Protein AF-A0A397LB46-F1 (afdb_monomer)

Structure (mmCIF, N/CA/C/O backbone):
data_AF-A0A397LB46-F1
#
_entry.id   AF-A0A397LB46-F1
#
loop_
_atom_site.group_PDB
_atom_site.id
_atom_site.type_symbol
_atom_site.label_atom_id
_atom_site.label_alt_id
_atom_site.label_comp_id
_atom_site.label_asym_id
_atom_site.label_entity_id
_atom_site.label_seq_id
_atom_site.pdbx_PDB_ins_code
_atom_site.Cartn_x
_atom_site.Cartn_y
_atom_site.Cartn_z
_atom_site.occupancy
_atom_site.B_iso_or_equiv
_atom_site.auth_seq_id
_atom_site.auth_comp_id
_atom_site.auth_asym_id
_atom_site.auth_atom_id
_atom_site.pdbx_PDB_model_num
ATOM 1 N N . MET A 1 1 ? 18.082 -9.919 -3.110 1.00 54.25 1 MET A N 1
ATOM 2 C CA . MET A 1 1 ? 16.734 -9.348 -2.888 1.00 54.25 1 MET A CA 1
ATOM 3 C C . MET A 1 1 ? 16.058 -10.047 -1.710 1.00 54.25 1 MET A C 1
ATOM 5 O O . MET A 1 1 ? 15.797 -11.244 -1.792 1.00 54.25 1 MET A O 1
ATOM 9 N N . ASN A 1 2 ? 15.834 -9.347 -0.593 1.00 58.81 2 ASN A N 1
ATOM 10 C CA . ASN A 1 2 ? 15.381 -9.986 0.644 1.00 58.81 2 ASN A CA 1
ATOM 11 C C . ASN A 1 2 ? 13.843 -9.993 0.738 1.00 58.81 2 ASN A C 1
ATOM 13 O O . ASN A 1 2 ? 13.237 -9.040 1.228 1.00 58.81 2 ASN A O 1
ATOM 17 N N . ARG A 1 3 ? 13.206 -11.067 0.238 1.00 65.81 3 ARG A N 1
ATOM 18 C CA . ARG A 1 3 ? 11.736 -11.265 0.273 1.00 65.81 3 ARG A CA 1
ATOM 19 C C . ARG A 1 3 ? 11.144 -11.097 1.676 1.00 65.81 3 ARG A C 1
ATOM 21 O O . ARG A 1 3 ? 9.973 -10.752 1.808 1.00 65.81 3 ARG A O 1
ATOM 28 N N . GLU A 1 4 ? 11.957 -11.305 2.708 1.00 64.44 4 GLU A N 1
ATOM 29 C CA . GLU A 1 4 ? 11.554 -11.217 4.109 1.00 64.44 4 GLU A CA 1
ATOM 30 C C . GLU A 1 4 ? 11.112 -9.819 4.552 1.00 64.44 4 GLU A C 1
ATOM 32 O O . GLU A 1 4 ? 10.327 -9.703 5.490 1.00 64.44 4 GLU A O 1
ATOM 37 N N . ASN A 1 5 ? 11.547 -8.773 3.844 1.00 71.06 5 ASN A N 1
ATOM 38 C CA . ASN A 1 5 ? 11.219 -7.384 4.167 1.00 71.06 5 ASN A CA 1
ATOM 39 C C . ASN A 1 5 ? 9.910 -6.900 3.520 1.00 71.06 5 ASN A C 1
ATOM 41 O O . ASN A 1 5 ? 9.514 -5.748 3.705 1.00 71.06 5 ASN A O 1
ATOM 45 N N . LEU A 1 6 ? 9.226 -7.748 2.745 1.00 82.88 6 LEU A N 1
ATOM 46 C CA . LEU A 1 6 ? 7.944 -7.388 2.152 1.00 82.88 6 LEU A CA 1
ATOM 47 C C . LEU A 1 6 ? 6.839 -7.338 3.210 1.00 82.88 6 LEU A C 1
ATOM 49 O O . LEU A 1 6 ? 6.681 -8.249 4.024 1.00 82.88 6 LEU A O 1
ATOM 53 N N . HIS A 1 7 ? 6.002 -6.303 3.126 1.00 87.25 7 HIS A N 1
ATOM 54 C CA . HIS A 1 7 ? 4.873 -6.120 4.039 1.00 87.25 7 HIS A CA 1
ATOM 55 C C . HIS A 1 7 ? 3.914 -7.314 4.012 1.00 87.25 7 HIS A C 1
ATOM 57 O O . HIS A 1 7 ? 3.604 -7.885 5.052 1.00 87.25 7 HIS A O 1
ATOM 63 N N . THR A 1 8 ? 3.540 -7.782 2.817 1.00 88.81 8 THR A N 1
ATOM 64 C CA . THR A 1 8 ? 2.683 -8.967 2.663 1.00 88.81 8 THR A CA 1
ATOM 65 C C . THR A 1 8 ? 3.292 -10.223 3.281 1.00 88.81 8 THR A C 1
ATOM 67 O O . THR A 1 8 ? 2.561 -11.010 3.861 1.00 88.81 8 THR A O 1
ATOM 70 N N . HIS A 1 9 ? 4.616 -10.400 3.220 1.00 89.12 9 HIS A N 1
ATOM 71 C CA . HIS A 1 9 ? 5.278 -11.549 3.851 1.00 89.12 9 HIS A CA 1
ATOM 72 C C . HIS A 1 9 ? 5.176 -11.494 5.377 1.00 89.12 9 HIS A C 1
ATOM 74 O O . HIS A 1 9 ? 4.968 -12.514 6.028 1.00 89.12 9 HIS A O 1
ATOM 80 N N . THR A 1 10 ? 5.278 -10.292 5.955 1.00 89.56 10 THR A N 1
ATOM 81 C CA . THR A 1 10 ? 5.065 -10.090 7.396 1.00 89.56 10 THR A CA 1
ATOM 82 C C . THR A 1 10 ? 3.629 -10.426 7.785 1.00 89.56 10 THR A C 1
ATOM 84 O O . THR A 1 10 ? 3.416 -11.155 8.749 1.00 89.56 10 THR A O 1
ATOM 87 N N . LEU A 1 11 ? 2.649 -9.951 7.011 1.00 92.38 11 LEU A N 1
ATOM 88 C CA . LEU A 1 11 ? 1.241 -10.269 7.247 1.00 92.38 11 LEU A CA 1
ATOM 89 C C . LEU A 1 11 ? 0.970 -11.773 7.137 1.00 92.38 11 LEU A C 1
ATOM 91 O O . LEU A 1 11 ? 0.271 -12.318 7.982 1.00 92.38 11 LEU A O 1
ATOM 95 N N . GLU A 1 12 ? 1.562 -12.451 6.152 1.00 93.56 12 GLU A N 1
ATOM 96 C CA . GLU A 1 12 ? 1.359 -13.890 5.962 1.00 93.56 12 GLU A CA 1
ATOM 97 C C . GLU A 1 12 ? 1.913 -14.728 7.114 1.00 93.56 12 GLU A C 1
ATOM 99 O O . GLU A 1 12 ? 1.288 -15.699 7.534 1.00 93.56 12 GLU A O 1
ATOM 104 N N . LYS A 1 13 ? 3.052 -14.316 7.684 1.00 91.88 13 LYS A N 1
ATOM 105 C CA . LYS A 1 13 ? 3.600 -14.939 8.896 1.00 91.88 13 LYS A CA 1
ATOM 106 C C . LYS A 1 13 ? 2.678 -14.789 10.110 1.00 91.88 13 LYS A C 1
ATOM 108 O O . LYS A 1 13 ? 2.683 -15.666 10.967 1.00 91.88 13 LYS A O 1
ATOM 113 N N . LEU A 1 14 ? 1.937 -13.684 10.205 1.00 92.25 14 LEU A N 1
ATOM 114 C CA . LEU A 1 14 ? 1.079 -13.378 11.354 1.00 92.25 14 LEU A CA 1
ATOM 115 C C . LEU A 1 14 ? -0.336 -13.954 11.217 1.00 92.25 14 LEU A C 1
ATOM 117 O O . LEU A 1 14 ? -0.915 -14.368 12.216 1.00 92.25 14 LEU A O 1
ATOM 121 N N . PHE A 1 15 ? -0.890 -13.971 10.002 1.00 94.44 15 PHE A N 1
ATOM 122 C CA . PHE A 1 15 ? -2.322 -14.202 9.776 1.00 94.44 15 PHE A CA 1
ATOM 123 C C . PHE A 1 15 ? -2.645 -15.295 8.747 1.00 94.44 15 PHE A C 1
ATOM 125 O O . PHE A 1 15 ? -3.819 -15.532 8.475 1.00 94.44 15 PHE A O 1
ATOM 132 N N . GLY A 1 16 ? -1.645 -15.966 8.169 1.00 94.06 16 GLY A N 1
ATOM 133 C CA . GLY A 1 16 ? -1.869 -16.955 7.111 1.00 94.06 16 GLY A CA 1
ATOM 134 C C . GLY A 1 16 ? -2.053 -16.312 5.736 1.00 94.06 16 GLY A C 1
ATOM 135 O O . GLY A 1 16 ? -1.477 -15.264 5.458 1.00 94.06 16 GLY A O 1
ATOM 136 N N . SER A 1 17 ? -2.798 -16.940 4.824 1.00 94.12 17 SER A N 1
ATOM 137 C CA . SER A 1 17 ? -2.893 -16.442 3.446 1.00 94.12 17 SER A CA 1
ATOM 138 C C . SER A 1 17 ? -3.485 -15.029 3.377 1.00 94.12 17 SER A C 1
ATOM 140 O O . SER A 1 17 ? -4.523 -14.748 3.973 1.00 94.12 17 SER A O 1
ATOM 142 N N . ILE A 1 18 ? -2.844 -14.146 2.603 1.00 95.75 18 ILE A N 1
ATOM 143 C CA . ILE A 1 18 ? -3.319 -12.777 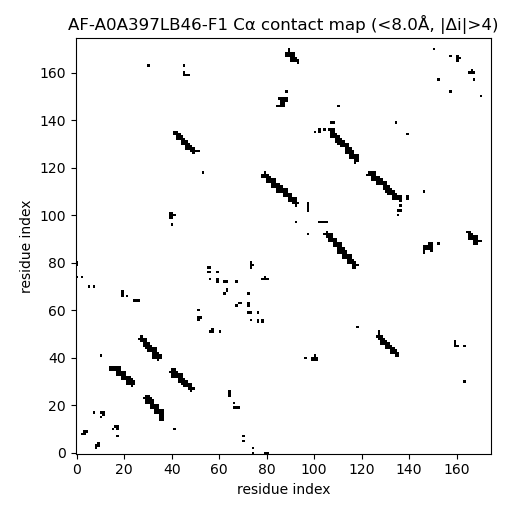2.387 1.00 95.75 18 ILE A CA 1
ATOM 144 C C . ILE A 1 18 ? -3.918 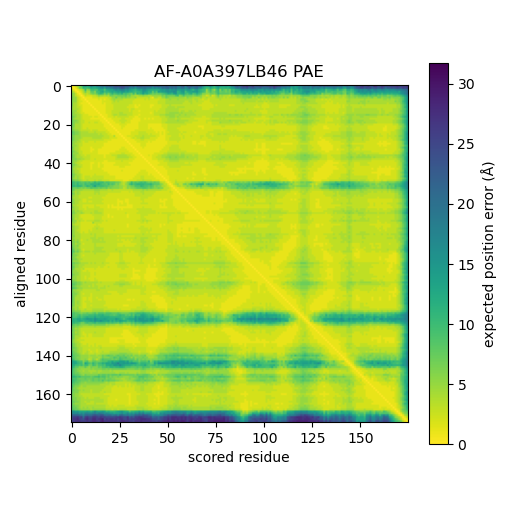-12.635 0.990 1.00 95.75 18 ILE A C 1
ATOM 146 O O . ILE A 1 18 ? -3.250 -12.827 -0.030 1.00 95.75 18 ILE A O 1
ATOM 150 N N . LYS A 1 19 ? -5.187 -12.236 0.953 1.00 95.00 19 LYS A N 1
ATOM 151 C CA . LYS A 1 19 ? -5.931 -11.885 -0.255 1.00 95.00 19 LYS A CA 1
ATOM 152 C C . LYS A 1 19 ? -5.855 -10.387 -0.501 1.00 95.00 19 LYS A C 1
ATOM 154 O O . LYS A 1 19 ? -5.687 -9.586 0.414 1.00 95.00 19 LYS A O 1
ATOM 159 N N . LEU A 1 20 ? -5.981 -10.009 -1.766 1.00 96.12 20 LEU A N 1
ATOM 160 C CA . LEU A 1 20 ? -6.015 -8.617 -2.182 1.00 96.12 20 LEU A CA 1
ATOM 161 C C . LEU A 1 20 ? -7.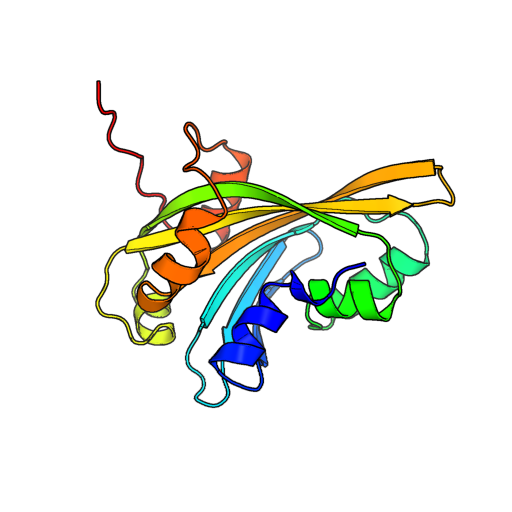402 -8.285 -2.723 1.00 96.12 20 LEU A C 1
ATOM 163 O O . LEU A 1 20 ? -7.880 -8.948 -3.642 1.00 96.12 20 LEU A O 1
ATOM 167 N N . ASN A 1 21 ? -7.992 -7.215 -2.204 1.00 97.19 21 ASN A N 1
ATOM 168 C CA . ASN A 1 21 ? -9.245 -6.644 -2.674 1.00 97.19 21 ASN A CA 1
ATOM 169 C C . ASN A 1 21 ? -8.991 -5.231 -3.228 1.00 97.19 21 ASN A C 1
ATOM 171 O O . ASN A 1 21 ? -8.367 -4.396 -2.571 1.00 97.19 21 ASN A O 1
ATOM 175 N N . ILE A 1 22 ? -9.411 -4.960 -4.467 1.00 97.94 22 ILE A N 1
ATOM 176 C CA . ILE A 1 22 ? -9.149 -3.682 -5.149 1.00 97.94 22 ILE A CA 1
ATOM 177 C C . ILE A 1 22 ? -10.341 -2.752 -4.965 1.00 97.94 22 ILE A C 1
ATOM 179 O O . ILE A 1 22 ? -11.397 -2.979 -5.544 1.00 97.94 22 ILE A O 1
ATOM 183 N N . LEU A 1 23 ? -10.137 -1.652 -4.239 1.00 97.44 23 LEU A N 1
ATOM 184 C CA . LEU A 1 23 ? -11.155 -0.614 -4.059 1.00 97.44 23 LEU A CA 1
ATOM 185 C C . LEU A 1 23 ? -11.165 0.384 -5.220 1.00 97.44 23 LEU A C 1
ATOM 187 O O . LEU A 1 23 ? -12.214 0.854 -5.652 1.00 97.44 23 LEU A O 1
ATOM 191 N N . LYS A 1 24 ? -9.976 0.732 -5.722 1.00 97.50 24 LYS A N 1
ATOM 192 C CA . LYS A 1 24 ? -9.797 1.659 -6.843 1.00 97.50 24 LYS A CA 1
ATOM 193 C C . LYS A 1 24 ? -8.489 1.361 -7.553 1.00 97.50 24 LYS A C 1
ATOM 195 O O . LYS A 1 24 ? -7.469 1.162 -6.901 1.00 97.50 24 LYS A O 1
ATOM 200 N N . GLN A 1 25 ? -8.485 1.382 -8.882 1.00 97.69 25 GLN A N 1
ATOM 201 C CA . GLN A 1 25 ? -7.247 1.247 -9.642 1.00 97.69 25 GLN A CA 1
ATOM 202 C C . GLN A 1 25 ? -7.329 1.913 -11.013 1.00 97.69 25 GLN A C 1
ATOM 204 O O . GLN A 1 25 ? -8.313 1.770 -11.733 1.00 97.69 25 GLN A O 1
ATOM 209 N N . ASN A 1 26 ? -6.255 2.600 -11.385 1.00 95.50 26 ASN A N 1
ATOM 210 C CA . ASN A 1 26 ? -5.972 3.054 -12.739 1.00 95.50 26 ASN A CA 1
ATOM 211 C C . ASN A 1 26 ? -4.448 2.990 -12.986 1.00 95.50 26 ASN A C 1
ATOM 213 O O . ASN A 1 26 ? -3.717 2.345 -12.235 1.00 95.50 26 ASN A O 1
ATOM 217 N N . LYS A 1 27 ? -3.960 3.644 -14.047 1.00 95.06 27 LYS A N 1
ATOM 218 C CA . LYS A 1 27 ? -2.533 3.644 -14.412 1.00 95.06 27 LYS A CA 1
ATOM 219 C C . LYS A 1 27 ? -1.627 4.447 -13.463 1.00 95.06 27 LYS A C 1
ATOM 221 O O . LYS A 1 27 ? -0.414 4.355 -13.562 1.00 95.06 27 LYS A O 1
ATOM 226 N N . THR A 1 28 ? -2.170 5.264 -12.572 1.00 96.06 28 THR A N 1
ATOM 227 C CA . THR A 1 28 ? -1.366 6.140 -11.703 1.00 96.06 28 THR A CA 1
ATOM 228 C C . THR A 1 28 ? -1.616 5.891 -10.227 1.00 96.06 28 THR A C 1
ATOM 230 O O . THR A 1 28 ? -0.754 6.195 -9.412 1.00 96.06 28 THR A O 1
ATOM 233 N N . ILE A 1 29 ? -2.769 5.334 -9.863 1.00 97.25 29 ILE A N 1
ATOM 234 C CA . ILE A 1 29 ? -3.185 5.127 -8.480 1.00 97.25 29 ILE A CA 1
ATOM 235 C C . ILE A 1 29 ? -3.802 3.742 -8.323 1.00 97.25 29 ILE A C 1
ATOM 237 O O . ILE A 1 29 ? -4.593 3.293 -9.157 1.00 97.25 29 ILE A O 1
ATOM 241 N N . ARG A 1 30 ? -3.492 3.094 -7.201 1.00 98.12 30 ARG A N 1
ATOM 242 C CA . ARG A 1 30 ? -4.122 1.856 -6.749 1.00 98.12 30 ARG A CA 1
ATOM 243 C C . ARG A 1 30 ? -4.410 1.928 -5.254 1.00 98.12 30 ARG A C 1
ATOM 245 O O . ARG A 1 30 ? -3.534 2.265 -4.473 1.00 98.12 30 ARG A O 1
ATOM 252 N N . ILE A 1 31 ? -5.632 1.587 -4.868 1.00 98.38 31 ILE A N 1
ATOM 253 C CA . ILE A 1 31 ? -6.095 1.519 -3.483 1.00 98.38 31 ILE A CA 1
ATOM 254 C C . ILE A 1 31 ? -6.615 0.108 -3.258 1.00 98.38 31 ILE A C 1
ATOM 256 O O . ILE A 1 31 ? -7.534 -0.335 -3.954 1.00 98.38 31 ILE A O 1
ATOM 260 N N . VAL A 1 32 ? -6.001 -0.604 -2.320 1.00 98.19 32 VAL A N 1
ATOM 261 C CA . VAL A 1 32 ? -6.306 -2.010 -2.052 1.00 98.19 32 VAL A CA 1
ATOM 262 C C . VAL A 1 32 ? -6.410 -2.283 -0.567 1.00 98.19 32 VAL A C 1
ATOM 264 O O . VAL A 1 32 ? -5.696 -1.689 0.237 1.00 98.19 32 VAL A O 1
ATOM 267 N N . GLN A 1 33 ? -7.259 -3.239 -0.229 1.00 98.12 33 GLN A N 1
ATOM 268 C CA . GLN A 1 33 ? -7.265 -3.892 1.066 1.00 98.12 33 GLN A CA 1
ATOM 269 C C . GLN A 1 33 ? -6.495 -5.206 0.960 1.00 98.12 33 GLN A C 1
ATOM 271 O O . GLN A 1 33 ? -6.633 -5.949 -0.014 1.00 98.12 33 GLN A O 1
ATOM 276 N N . LEU A 1 34 ? -5.657 -5.465 1.955 1.00 97.81 34 LEU A N 1
ATOM 277 C CA . LEU A 1 34 ? -5.063 -6.771 2.190 1.00 97.81 34 LEU A CA 1
ATOM 278 C C . LEU A 1 34 ? -5.867 -7.443 3.294 1.00 97.81 34 LEU A C 1
ATOM 280 O O . LEU A 1 34 ? -5.930 -6.917 4.404 1.00 97.81 34 LEU A O 1
ATOM 284 N N . GLU A 1 35 ? -6.491 -8.566 2.973 1.00 97.81 35 GLU A N 1
ATOM 285 C CA . GLU A 1 35 ? -7.408 -9.296 3.846 1.00 97.81 35 GLU A CA 1
ATOM 286 C C . GLU A 1 35 ? -6.815 -10.653 4.213 1.00 97.81 35 GLU A C 1
ATOM 288 O O . GLU A 1 35 ? -6.183 -11.297 3.376 1.00 97.81 35 GLU A O 1
ATOM 293 N N . ASP A 1 36 ? -7.021 -11.094 5.449 1.00 96.81 36 ASP A N 1
ATOM 294 C CA . ASP A 1 36 ? -6.693 -12.463 5.848 1.00 96.81 36 ASP A CA 1
ATOM 295 C C . ASP A 1 36 ? -7.788 -13.468 5.444 1.00 96.81 36 ASP A C 1
ATOM 297 O O . ASP A 1 36 ? -8.796 -13.132 4.814 1.00 96.81 36 ASP A O 1
ATOM 301 N N . GLU A 1 37 ? -7.599 -14.735 5.806 1.00 95.44 37 GLU A N 1
ATOM 302 C CA . GLU A 1 37 ? -8.544 -15.815 5.499 1.00 95.44 37 GLU A CA 1
ATOM 303 C C . GLU A 1 37 ? -9.925 -15.630 6.150 1.00 95.44 37 GLU A C 1
ATOM 305 O O . GLU A 1 37 ? -10.905 -16.200 5.670 1.00 95.44 37 GLU A O 1
ATOM 310 N N . THR A 1 38 ? -10.024 -14.794 7.190 1.00 95.00 38 THR A N 1
ATOM 311 C CA . THR A 1 38 ? -11.275 -14.443 7.881 1.00 95.00 38 THR A CA 1
ATOM 312 C C . THR A 1 38 ? -11.945 -13.189 7.310 1.00 95.00 38 THR A C 1
ATOM 314 O O . THR A 1 38 ? -12.888 -12.664 7.914 1.00 95.00 38 THR A O 1
ATOM 317 N N . SER A 1 39 ? -11.446 -12.688 6.172 1.00 95.62 39 SER A N 1
ATOM 318 C CA . SER A 1 39 ? -11.864 -11.431 5.538 1.00 95.62 39 SER A CA 1
ATOM 319 C C . SER A 1 39 ? -11.681 -10.199 6.430 1.00 95.62 39 SER A C 1
ATOM 321 O O . SER A 1 39 ? -12.326 -9.174 6.217 1.00 95.62 39 SER A O 1
ATOM 323 N N . GLN A 1 40 ? -10.807 -10.269 7.441 1.00 97.38 40 GLN A N 1
ATOM 324 C CA . GLN A 1 40 ? -10.418 -9.086 8.199 1.00 97.38 40 GLN A CA 1
ATOM 325 C C . GLN A 1 40 ? -9.343 -8.333 7.423 1.00 97.38 40 GLN A C 1
ATOM 327 O O . GLN A 1 40 ? -8.341 -8.910 6.994 1.00 97.38 40 GLN A O 1
ATOM 332 N N . VAL A 1 41 ? -9.535 -7.028 7.261 1.00 98.12 41 VAL A N 1
ATOM 333 C CA . VAL A 1 41 ? -8.551 -6.165 6.617 1.00 98.12 41 VAL A CA 1
ATOM 334 C C . VAL A 1 41 ? -7.370 -6.006 7.570 1.00 98.12 41 VAL A C 1
ATOM 336 O O . VAL A 1 41 ? -7.517 -5.589 8.715 1.00 98.12 41 VAL A O 1
ATOM 339 N N . ARG A 1 42 ? -6.173 -6.324 7.089 1.00 97.50 42 ARG A N 1
ATOM 340 C CA . ARG A 1 42 ? -4.910 -6.154 7.817 1.00 97.50 42 ARG A CA 1
ATOM 341 C C . ARG A 1 42 ? -4.123 -4.953 7.338 1.00 97.50 42 ARG A C 1
ATOM 343 O O . ARG A 1 42 ? -3.210 -4.501 8.021 1.00 97.50 42 ARG A O 1
ATOM 350 N N . THR A 1 43 ? -4.436 -4.427 6.158 1.00 97.88 43 THR A N 1
ATOM 351 C CA . THR A 1 43 ? -3.823 -3.203 5.634 1.00 97.88 43 THR A CA 1
ATOM 352 C C . THR A 1 43 ? -4.703 -2.573 4.571 1.00 97.88 43 THR A C 1
ATOM 354 O O . THR A 1 43 ? -5.203 -3.269 3.691 1.00 97.88 43 THR A O 1
ATOM 357 N N . LEU A 1 44 ? -4.817 -1.250 4.602 1.00 98.50 44 LEU A N 1
ATOM 358 C CA . LEU A 1 44 ? -5.205 -0.448 3.449 1.00 98.50 44 LEU A CA 1
ATOM 359 C C . LEU A 1 44 ? -3.931 0.118 2.817 1.00 98.50 44 LEU A C 1
ATOM 361 O O . LEU A 1 44 ? -3.230 0.911 3.441 1.00 98.50 44 LEU A O 1
ATOM 365 N N . ALA A 1 45 ? -3.626 -0.287 1.587 1.00 98.06 45 ALA A N 1
ATOM 366 C CA . ALA A 1 45 ? -2.480 0.223 0.846 1.00 98.06 45 ALA A CA 1
ATOM 367 C C . ALA A 1 45 ? -2.936 1.193 -0.249 1.00 98.06 45 ALA A C 1
ATOM 369 O O . ALA A 1 45 ? -3.771 0.854 -1.093 1.00 98.06 45 ALA A O 1
ATOM 370 N N . ILE A 1 46 ? -2.357 2.392 -0.244 1.00 98.31 46 ILE A N 1
ATOM 371 C CA . ILE A 1 46 ? -2.564 3.442 -1.240 1.00 98.31 46 ILE A CA 1
ATOM 372 C C . ILE A 1 46 ? -1.253 3.603 -2.000 1.00 98.31 46 ILE A C 1
ATOM 374 O O . ILE A 1 46 ? -0.237 3.976 -1.423 1.00 98.31 46 ILE A O 1
ATOM 378 N N . VAL A 1 47 ? -1.271 3.310 -3.291 1.00 98.06 47 VAL A N 1
ATOM 379 C CA . VAL A 1 47 ? -0.089 3.274 -4.149 1.00 98.06 47 VAL A CA 1
ATOM 380 C C . VAL A 1 47 ? -0.234 4.320 -5.241 1.00 98.06 47 VAL A C 1
ATOM 382 O O . VAL A 1 47 ? -1.249 4.346 -5.939 1.00 98.06 47 VAL A O 1
ATOM 385 N N . ARG A 1 48 ? 0.800 5.137 -5.431 1.00 97.81 48 ARG A N 1
ATOM 386 C CA . ARG A 1 48 ? 1.012 5.923 -6.647 1.00 97.81 48 ARG A CA 1
ATOM 387 C C . ARG A 1 48 ? 2.058 5.237 -7.506 1.00 97.81 48 ARG A C 1
ATOM 389 O O . ARG A 1 48 ? 3.139 4.937 -7.011 1.00 97.81 48 ARG A O 1
ATOM 396 N N . PHE A 1 49 ? 1.759 5.042 -8.782 1.00 97.19 49 PHE A N 1
ATOM 397 C CA . PHE A 1 49 ? 2.720 4.570 -9.773 1.00 97.19 49 PHE A CA 1
ATOM 398 C C . PHE A 1 49 ? 3.315 5.740 -10.551 1.00 97.19 49 PHE A C 1
ATOM 400 O O . PHE A 1 49 ? 2.615 6.707 -10.862 1.00 97.19 49 PHE A O 1
ATOM 407 N N . PHE A 1 50 ? 4.595 5.613 -10.882 1.00 95.38 50 PHE A N 1
ATOM 408 C CA . PHE A 1 50 ? 5.319 6.509 -11.777 1.00 95.38 50 PHE A CA 1
ATOM 409 C C . PHE A 1 50 ? 5.617 5.814 -13.109 1.00 95.38 50 PHE A C 1
ATOM 411 O O . PHE A 1 50 ? 5.199 4.678 -13.344 1.00 95.38 50 PHE A O 1
ATOM 418 N N . ASP A 1 51 ? 6.319 6.517 -13.997 1.00 86.81 51 ASP A N 1
ATOM 419 C CA . ASP A 1 51 ? 6.640 6.020 -15.329 1.00 86.81 51 ASP A CA 1
ATOM 420 C C . ASP A 1 51 ? 7.402 4.695 -15.289 1.00 86.81 51 ASP A C 1
ATOM 422 O O . ASP A 1 51 ? 8.418 4.532 -14.611 1.00 86.81 51 ASP A O 1
ATOM 426 N N . VAL A 1 52 ? 6.908 3.749 -16.086 1.00 83.56 52 VAL A N 1
ATOM 427 C CA . VAL A 1 52 ? 7.439 2.393 -16.160 1.00 83.56 52 VAL A CA 1
ATOM 428 C C . VAL A 1 52 ? 8.368 2.258 -17.362 1.00 83.56 52 VAL A C 1
ATOM 430 O O . VAL A 1 52 ? 7.940 2.352 -18.518 1.00 83.56 52 VAL A O 1
ATOM 433 N N . LYS A 1 53 ? 9.648 2.012 -17.083 1.00 84.81 53 LYS A N 1
ATOM 434 C CA . LYS A 1 53 ? 10.712 1.816 -18.077 1.00 84.81 53 LYS A CA 1
ATOM 435 C C . LYS A 1 53 ? 11.118 0.342 -18.137 1.00 84.81 53 LYS A C 1
ATOM 437 O O . LYS A 1 53 ? 10.938 -0.379 -17.165 1.00 84.81 53 LYS A O 1
ATOM 442 N N . GLY A 1 54 ? 11.627 -0.099 -19.287 1.00 85.88 54 GLY A N 1
ATOM 443 C CA . GLY A 1 54 ? 12.027 -1.494 -19.504 1.00 85.88 54 GLY A CA 1
ATOM 444 C C . GLY A 1 54 ? 10.851 -2.447 -19.764 1.00 85.88 54 GLY A C 1
ATOM 445 O O . GLY A 1 54 ? 9.741 -2.262 -19.266 1.00 85.88 54 GLY A O 1
ATOM 446 N N . GLN A 1 55 ? 11.074 -3.468 -20.594 1.00 90.06 55 GLN A N 1
ATOM 447 C CA . GLN A 1 55 ? 10.019 -4.407 -20.996 1.00 90.06 55 GLN A CA 1
ATOM 448 C C . GLN A 1 55 ? 9.572 -5.303 -19.828 1.00 90.06 55 GLN A C 1
ATOM 450 O O . GLN A 1 55 ? 8.377 -5.410 -19.563 1.00 90.06 55 GLN A O 1
ATOM 455 N N . THR A 1 56 ? 10.519 -5.856 -19.065 1.00 92.00 56 THR A N 1
ATOM 456 C CA . THR A 1 56 ? 10.236 -6.728 -17.911 1.00 92.00 56 THR A CA 1
ATOM 457 C C . THR A 1 56 ? 9.387 -6.028 -16.849 1.00 92.00 56 THR A C 1
ATOM 459 O O . THR A 1 56 ? 8.395 -6.579 -16.373 1.00 92.00 56 THR A O 1
ATOM 462 N N . LEU A 1 57 ? 9.717 -4.778 -16.502 1.00 92.69 57 LEU A N 1
ATOM 463 C CA . LEU A 1 57 ? 8.932 -4.020 -15.528 1.00 92.69 57 LEU A CA 1
ATOM 464 C C . LEU A 1 57 ? 7.549 -3.648 -16.081 1.00 92.69 57 LEU A C 1
ATOM 466 O O . LEU A 1 57 ? 6.581 -3.664 -15.325 1.00 92.69 57 LEU A O 1
ATOM 470 N N . LYS A 1 58 ? 7.411 -3.371 -17.387 1.00 94.56 58 LYS A N 1
ATOM 471 C CA . LYS A 1 58 ? 6.093 -3.166 -18.018 1.00 94.56 58 LYS A CA 1
ATOM 472 C C . LYS A 1 58 ? 5.205 -4.402 -17.902 1.00 94.56 58 LYS A C 1
ATOM 474 O O . LYS A 1 58 ? 4.009 -4.262 -17.650 1.00 94.56 58 LYS A O 1
ATOM 479 N N . GLU A 1 59 ? 5.767 -5.597 -18.043 1.00 96.25 59 GLU A N 1
ATOM 480 C CA . GLU A 1 59 ? 5.032 -6.858 -17.892 1.00 96.25 59 GLU A CA 1
ATOM 481 C C . GLU A 1 59 ? 4.631 -7.117 -16.437 1.00 96.25 59 GLU A C 1
ATOM 483 O O . GLU A 1 59 ? 3.460 -7.401 -16.162 1.00 96.25 59 GLU A O 1
ATOM 488 N N . ALA A 1 60 ? 5.559 -6.918 -15.497 1.00 96.25 60 ALA A N 1
ATOM 489 C CA . ALA A 1 60 ? 5.270 -6.978 -14.067 1.00 96.25 60 ALA A CA 1
ATOM 490 C C . ALA A 1 60 ? 4.171 -5.975 -13.684 1.00 96.25 60 ALA A C 1
ATOM 492 O O . ALA A 1 60 ? 3.199 -6.318 -13.011 1.00 96.25 60 ALA A O 1
ATOM 493 N N . TYR A 1 61 ? 4.270 -4.743 -14.179 1.00 96.69 61 TYR A N 1
ATOM 494 C CA . TYR A 1 61 ? 3.283 -3.697 -13.959 1.00 96.69 61 TYR A CA 1
ATOM 495 C C . TYR A 1 61 ? 1.914 -4.046 -14.559 1.00 96.69 61 TYR A C 1
ATOM 497 O O . TYR A 1 61 ? 0.889 -3.885 -13.898 1.00 96.69 61 TYR A O 1
ATOM 505 N N . ALA A 1 62 ? 1.870 -4.611 -15.767 1.00 97.06 62 ALA A N 1
ATOM 506 C CA . ALA A 1 62 ? 0.628 -5.097 -16.363 1.00 97.06 62 ALA A CA 1
ATOM 507 C C . ALA A 1 62 ? -0.015 -6.209 -15.518 1.00 97.06 62 ALA A C 1
ATOM 509 O O . ALA A 1 62 ? -1.237 -6.234 -15.360 1.00 97.06 62 ALA A O 1
ATOM 510 N N . LYS A 1 63 ? 0.786 -7.105 -14.931 1.00 97.69 63 LYS A N 1
ATOM 511 C CA . LYS A 1 63 ? 0.301 -8.136 -14.003 1.00 97.69 63 LYS A CA 1
ATOM 512 C C . LYS A 1 63 ? -0.220 -7.535 -12.689 1.00 97.69 63 LYS A C 1
ATOM 514 O O . LYS A 1 63 ? -1.287 -7.928 -12.217 1.00 97.69 63 LYS A O 1
ATOM 519 N N . ILE A 1 64 ? 0.457 -6.522 -12.146 1.00 97.12 64 ILE A N 1
ATOM 520 C CA . ILE A 1 64 ? -0.002 -5.741 -10.984 1.00 97.12 64 ILE A CA 1
ATOM 521 C C . ILE A 1 64 ? -1.363 -5.096 -11.278 1.00 97.12 64 ILE A C 1
ATOM 523 O O . ILE A 1 64 ? -2.281 -5.222 -10.469 1.00 97.12 64 ILE A O 1
ATOM 527 N N . LEU A 1 65 ? -1.534 -4.485 -12.455 1.00 96.06 65 LEU A N 1
ATOM 528 C CA . LEU A 1 65 ? -2.808 -3.905 -12.889 1.00 96.06 65 LEU A CA 1
ATOM 529 C C . LEU A 1 65 ? -3.908 -4.952 -13.138 1.00 96.06 65 LEU A C 1
ATOM 531 O O . LEU A 1 65 ? -5.089 -4.621 -13.091 1.00 96.06 65 LEU A O 1
ATOM 535 N N . LYS A 1 66 ? -3.565 -6.224 -13.343 1.00 96.44 66 LYS A N 1
ATOM 536 C CA . LYS A 1 66 ? -4.538 -7.333 -13.369 1.00 96.44 66 LYS A CA 1
ATOM 537 C C . LYS A 1 66 ? -4.878 -7.870 -11.974 1.00 96.44 66 LYS A C 1
ATOM 539 O O . LYS A 1 66 ? -5.622 -8.836 -11.858 1.00 96.44 66 LYS A O 1
ATOM 544 N N . GLY A 1 67 ? -4.354 -7.244 -10.920 1.00 95.12 67 GLY A N 1
ATOM 545 C CA . GLY A 1 67 ? -4.720 -7.505 -9.533 1.00 95.12 67 GLY A CA 1
ATOM 546 C C . GLY A 1 67 ? -3.678 -8.249 -8.708 1.00 95.12 67 GLY A C 1
ATOM 547 O O . GLY A 1 67 ? -3.902 -8.475 -7.523 1.00 95.12 67 GLY A O 1
ATOM 548 N N . SER A 1 68 ? -2.504 -8.568 -9.255 1.00 95.75 68 SER A N 1
ATOM 549 C CA . SER A 1 68 ? -1.445 -9.208 -8.465 1.00 95.75 68 SER A CA 1
ATOM 550 C C . SER A 1 68 ? -0.850 -8.279 -7.397 1.00 95.75 68 SER A C 1
ATOM 552 O O . SER A 1 68 ? -0.893 -7.051 -7.510 1.00 95.75 68 SER A O 1
ATOM 554 N N . LEU A 1 69 ? -0.299 -8.871 -6.334 1.00 94.94 69 LEU A N 1
ATOM 555 C CA . LEU A 1 69 ? 0.375 -8.168 -5.238 1.00 94.94 69 LEU A CA 1
ATOM 556 C C . LEU A 1 69 ? 1.676 -7.524 -5.725 1.00 94.94 69 LEU A C 1
ATOM 558 O O . LEU A 1 69 ? 2.497 -8.206 -6.335 1.00 94.94 69 LEU A O 1
ATOM 562 N N . LEU A 1 70 ? 1.885 -6.240 -5.419 1.00 94.88 70 LEU A N 1
ATOM 563 C CA . LEU A 1 70 ? 3.016 -5.454 -5.928 1.00 94.88 70 LEU A CA 1
ATOM 564 C C . LEU A 1 70 ? 4.364 -6.114 -5.611 1.00 94.88 70 LEU A C 1
ATOM 566 O O . LEU A 1 70 ? 5.059 -6.545 -6.527 1.00 94.88 70 LEU A O 1
ATOM 570 N N . GLY A 1 71 ? 4.710 -6.244 -4.326 1.00 92.75 71 GLY A N 1
ATOM 571 C CA . GLY A 1 71 ? 6.023 -6.756 -3.917 1.00 92.75 71 GLY A CA 1
ATOM 572 C C . GLY A 1 71 ? 6.287 -8.185 -4.396 1.00 92.75 71 GLY A C 1
ATOM 573 O O . GLY A 1 71 ? 7.371 -8.483 -4.887 1.00 92.75 71 GLY A O 1
ATOM 574 N N . LYS A 1 72 ? 5.272 -9.060 -4.337 1.00 93.00 72 LYS A N 1
ATOM 575 C CA . LYS A 1 72 ? 5.392 -10.438 -4.841 1.00 93.00 72 LYS A CA 1
ATOM 576 C C . LYS A 1 72 ? 5.618 -10.483 -6.350 1.00 93.00 72 LYS A C 1
ATOM 578 O O . LYS A 1 72 ? 6.446 -11.265 -6.800 1.00 93.00 72 LYS A O 1
ATOM 583 N N . THR A 1 73 ? 4.924 -9.635 -7.110 1.00 95.62 73 THR A N 1
ATOM 584 C CA . THR A 1 73 ? 5.073 -9.581 -8.570 1.00 95.62 73 THR A CA 1
ATOM 585 C C . THR A 1 73 ? 6.465 -9.092 -8.959 1.00 95.62 73 THR A C 1
ATOM 587 O O . THR A 1 73 ? 7.093 -9.699 -9.816 1.00 95.62 73 THR A O 1
ATOM 590 N N . LEU A 1 74 ? 6.997 -8.058 -8.296 1.00 94.56 74 LEU A N 1
ATOM 591 C CA . LEU A 1 74 ? 8.376 -7.619 -8.547 1.00 94.56 74 LEU A CA 1
ATOM 592 C C . LEU A 1 74 ? 9.380 -8.754 -8.294 1.00 94.56 74 LEU A C 1
ATOM 594 O O . LEU A 1 74 ? 10.263 -8.996 -9.115 1.00 94.56 74 LEU A O 1
ATOM 598 N N . CYS A 1 75 ? 9.192 -9.514 -7.210 1.00 93.25 75 CYS A N 1
ATOM 599 C CA . CYS A 1 75 ? 10.038 -10.665 -6.915 1.00 93.25 75 CYS A CA 1
ATOM 600 C C . CYS A 1 75 ? 9.889 -11.834 -7.899 1.00 93.25 75 CYS A C 1
ATOM 602 O O . CYS A 1 75 ? 10.849 -12.572 -8.097 1.00 93.25 75 CYS A O 1
ATOM 604 N N . GLU A 1 76 ? 8.697 -12.052 -8.453 1.00 94.56 76 GLU A N 1
ATOM 605 C CA . GLU A 1 76 ? 8.434 -13.094 -9.452 1.00 94.56 76 GLU A CA 1
ATOM 606 C C . GLU A 1 76 ? 9.159 -12.800 -10.768 1.00 94.56 76 GLU A C 1
ATOM 608 O O . GLU A 1 76 ? 9.719 -13.702 -11.381 1.00 94.56 76 GLU A O 1
ATOM 613 N N . PHE A 1 77 ? 9.202 -11.528 -11.162 1.00 94.19 77 PHE A N 1
ATOM 614 C CA . PHE A 1 77 ? 9.879 -11.070 -12.375 1.00 94.19 77 PHE A CA 1
ATOM 615 C C . PHE A 1 77 ? 11.387 -10.839 -12.181 1.00 94.19 77 PHE A C 1
ATOM 617 O O . PHE A 1 77 ? 12.040 -10.339 -13.091 1.00 94.19 77 PHE A O 1
ATOM 624 N N . ASN A 1 78 ? 11.945 -11.197 -11.014 1.00 93.00 78 ASN A N 1
ATOM 625 C CA . ASN A 1 78 ? 13.345 -10.954 -10.639 1.00 93.00 78 ASN A CA 1
ATOM 626 C C . ASN A 1 78 ? 13.781 -9.491 -10.831 1.00 93.00 78 ASN A C 1
ATOM 628 O O . ASN A 1 78 ? 14.920 -9.221 -11.201 1.00 93.00 78 ASN A O 1
ATOM 632 N N . ILE A 1 79 ? 12.869 -8.548 -10.594 1.00 92.62 79 ILE A N 1
ATOM 633 C CA . ILE A 1 79 ? 13.179 -7.121 -10.661 1.00 92.62 79 ILE A CA 1
ATOM 634 C C . ILE A 1 79 ? 13.977 -6.758 -9.415 1.00 92.62 79 ILE A C 1
ATOM 636 O O . ILE A 1 79 ? 13.531 -7.047 -8.305 1.00 92.62 79 ILE A O 1
ATOM 640 N N . ASP A 1 80 ? 15.131 -6.117 -9.589 1.00 92.38 80 ASP A N 1
ATOM 641 C CA . ASP A 1 80 ? 15.886 -5.587 -8.461 1.00 92.38 80 ASP A CA 1
ATOM 642 C C . ASP A 1 80 ? 15.248 -4.285 -7.972 1.00 92.38 80 ASP A C 1
ATOM 644 O O . ASP A 1 80 ? 15.075 -3.323 -8.724 1.00 92.38 80 ASP A O 1
ATOM 648 N N . PHE A 1 81 ? 14.838 -4.267 -6.707 1.00 92.94 81 PHE A N 1
ATOM 649 C CA . PHE A 1 81 ? 14.203 -3.103 -6.109 1.00 92.94 81 PHE A CA 1
ATOM 650 C C . PHE A 1 81 ? 14.573 -2.949 -4.639 1.00 92.94 81 PHE A C 1
ATOM 652 O O . PHE A 1 81 ? 14.802 -3.921 -3.913 1.00 92.94 81 PHE A O 1
ATOM 659 N N . ASN A 1 82 ? 14.534 -1.700 -4.185 1.00 92.69 82 ASN A N 1
ATOM 660 C CA . ASN A 1 82 ? 14.651 -1.322 -2.789 1.00 92.69 82 ASN A CA 1
ATOM 661 C C . ASN A 1 82 ? 13.356 -0.652 -2.317 1.00 92.69 82 ASN A C 1
ATOM 663 O O . ASN A 1 82 ? 12.839 0.243 -2.985 1.00 92.69 82 ASN A O 1
ATOM 667 N N . LYS A 1 83 ? 12.845 -1.067 -1.152 1.00 92.56 83 LYS A N 1
ATOM 668 C CA . LYS A 1 83 ? 11.745 -0.377 -0.466 1.00 92.56 83 LYS A CA 1
ATOM 669 C C . LYS A 1 83 ? 12.349 0.533 0.598 1.00 92.56 83 LYS A C 1
ATOM 671 O O . LYS A 1 83 ? 12.788 0.058 1.640 1.00 92.56 83 LYS A O 1
ATOM 676 N N . GLU A 1 84 ? 12.355 1.828 0.330 1.00 92.75 84 GLU A N 1
ATOM 677 C CA . GLU A 1 84 ? 12.867 2.854 1.228 1.00 92.75 84 GLU A CA 1
ATOM 678 C C . GLU A 1 84 ? 11.736 3.384 2.123 1.00 92.75 84 GLU A C 1
ATOM 680 O O . GLU A 1 84 ? 10.748 3.922 1.613 1.00 92.75 84 GLU A O 1
ATOM 685 N N . PRO A 1 85 ? 11.818 3.219 3.452 1.00 92.81 85 PRO A N 1
ATOM 686 C CA . PRO A 1 85 ? 10.838 3.791 4.359 1.00 92.81 85 PRO A CA 1
ATOM 687 C C . PRO A 1 85 ? 11.108 5.294 4.540 1.00 92.81 85 PRO A C 1
ATOM 689 O O . PRO A 1 85 ? 12.212 5.692 4.894 1.00 92.81 85 PRO A O 1
ATOM 692 N N . ILE A 1 86 ? 10.092 6.126 4.305 1.00 94.38 86 ILE A N 1
ATOM 693 C CA . ILE A 1 86 ? 10.210 7.593 4.363 1.00 94.38 86 ILE A CA 1
ATOM 694 C C . ILE A 1 86 ? 9.791 8.118 5.739 1.00 94.38 86 ILE A C 1
ATOM 696 O O . ILE A 1 86 ? 10.433 9.004 6.294 1.00 94.38 86 ILE A O 1
ATOM 700 N N . GLY A 1 87 ? 8.722 7.561 6.312 1.00 94.00 87 GLY A N 1
ATOM 701 C CA . GLY A 1 87 ? 8.253 7.930 7.645 1.00 94.00 87 GLY A CA 1
ATOM 702 C C . GLY A 1 87 ? 6.889 7.349 7.984 1.00 94.00 87 GLY A C 1
ATOM 703 O O . GLY A 1 87 ? 6.312 6.589 7.203 1.00 94.00 87 GLY A O 1
ATOM 704 N N . SER A 1 88 ? 6.359 7.717 9.145 1.00 94.94 88 SER A N 1
ATOM 705 C CA . SER A 1 88 ? 4.984 7.416 9.547 1.00 94.94 88 SER A CA 1
ATOM 706 C C . SER A 1 88 ? 4.128 8.680 9.654 1.00 94.94 88 SER A C 1
ATOM 708 O O . SER A 1 88 ? 4.626 9.787 9.858 1.00 94.94 88 SER A O 1
ATOM 710 N N . ILE A 1 89 ? 2.820 8.510 9.487 1.00 95.06 89 ILE A N 1
ATOM 711 C CA . ILE A 1 89 ? 1.796 9.545 9.634 1.00 95.06 89 ILE A CA 1
ATOM 712 C C . ILE A 1 89 ? 0.666 9.007 10.503 1.00 95.06 89 ILE A C 1
ATOM 714 O O . ILE A 1 89 ? 0.368 7.815 10.451 1.00 95.06 89 ILE A O 1
ATOM 718 N N . GLN A 1 90 ? 0.007 9.872 11.268 1.00 95.50 90 GLN A N 1
ATOM 719 C CA . GLN A 1 90 ? -1.210 9.501 11.983 1.00 95.50 90 GLN A CA 1
ATOM 720 C C . GLN A 1 90 ? -2.431 9.873 11.141 1.00 95.50 90 GLN A C 1
ATOM 722 O O . GLN A 1 90 ? -2.506 10.961 10.567 1.00 95.50 90 GLN A O 1
ATOM 727 N N . VAL A 1 91 ? -3.388 8.959 11.034 1.00 96.81 91 VAL A N 1
ATOM 728 C CA . VAL A 1 91 ? -4.588 9.140 10.212 1.00 96.81 91 VAL A CA 1
ATOM 729 C C . VAL A 1 91 ? -5.837 8.793 10.999 1.00 96.81 91 VAL A C 1
ATOM 731 O O . VAL A 1 91 ? -5.815 7.918 11.865 1.00 96.81 91 VAL A O 1
ATOM 734 N N . LYS A 1 92 ? -6.943 9.454 10.664 1.00 97.00 92 LYS A N 1
ATOM 735 C CA . LYS A 1 92 ? -8.268 9.087 11.151 1.00 97.00 92 LYS A CA 1
ATOM 736 C C . LYS A 1 92 ? -8.794 7.902 10.349 1.00 97.00 92 LYS A C 1
ATOM 738 O O . LYS A 1 92 ? -8.753 7.912 9.115 1.00 97.00 92 LYS A O 1
ATOM 743 N N . ILE A 1 93 ? -9.314 6.896 11.040 1.00 95.00 93 ILE A N 1
ATOM 744 C CA . ILE A 1 93 ? -9.896 5.707 10.423 1.00 95.00 93 ILE A CA 1
ATOM 745 C C . ILE A 1 93 ? -11.369 6.007 10.096 1.00 95.00 93 ILE A C 1
ATOM 747 O O . ILE A 1 93 ? -12.162 6.218 11.016 1.00 95.00 93 ILE A O 1
ATOM 751 N N . PRO A 1 94 ? -11.785 6.031 8.816 1.00 96.12 94 PRO A N 1
ATOM 752 C CA . PRO A 1 94 ? -13.197 6.167 8.470 1.00 96.12 94 PRO A CA 1
ATOM 753 C C . PRO A 1 94 ? -13.985 4.902 8.847 1.00 96.12 94 PRO A C 1
ATOM 755 O O . PRO A 1 94 ? -13.428 3.806 8.859 1.00 96.12 94 PRO A O 1
ATOM 758 N N . LYS A 1 95 ? -15.301 5.028 9.076 1.00 96.81 95 LYS A N 1
ATOM 759 C CA . LYS A 1 95 ? -16.164 3.922 9.554 1.00 96.81 95 LYS A CA 1
ATOM 760 C C . LYS A 1 95 ? -16.023 2.620 8.758 1.00 96.81 95 LYS A C 1
ATOM 762 O O . LYS A 1 95 ? -15.843 1.565 9.347 1.00 96.81 95 LYS A O 1
ATOM 767 N N . TRP A 1 96 ? -16.016 2.699 7.427 1.00 96.25 96 TRP A N 1
ATOM 768 C CA . TRP A 1 96 ? -15.868 1.516 6.567 1.00 96.25 96 TRP A CA 1
ATOM 769 C C . TRP A 1 96 ? -14.535 0.779 6.786 1.00 96.25 96 TRP A C 1
ATOM 771 O O . TRP A 1 96 ? -14.458 -0.436 6.622 1.00 96.25 96 TRP A O 1
ATOM 781 N N . LEU A 1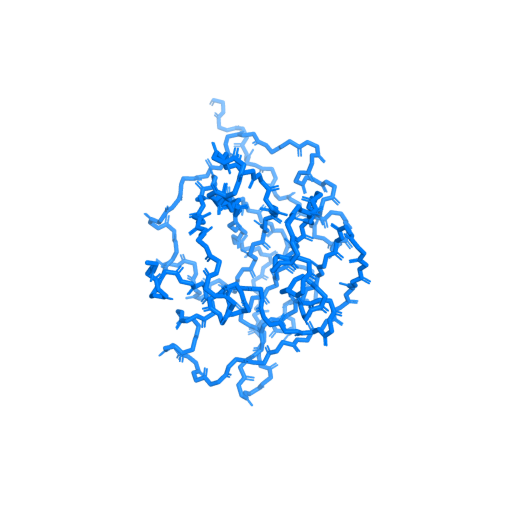 97 ? -13.471 1.502 7.152 1.00 97.25 97 LEU A N 1
ATOM 782 C CA . LEU A 1 97 ? -12.171 0.906 7.442 1.00 97.25 97 LEU A CA 1
ATOM 783 C C . LEU A 1 97 ? -12.112 0.384 8.882 1.00 97.25 97 LEU A C 1
ATOM 785 O O . LEU A 1 97 ? -11.485 -0.644 9.097 1.00 97.25 97 LEU A O 1
ATOM 789 N N . GLN A 1 98 ? -12.800 1.025 9.835 1.00 97.19 98 GLN A N 1
ATOM 790 C CA . GLN A 1 98 ? -12.980 0.492 11.196 1.00 97.19 98 GLN A CA 1
ATOM 791 C C . GLN A 1 98 ? -13.691 -0.867 11.162 1.00 97.19 98 GLN A C 1
ATOM 793 O O . GLN A 1 98 ? -13.222 -1.824 11.775 1.00 97.19 98 GLN A O 1
ATOM 798 N N . GLU A 1 99 ? -14.765 -0.974 10.372 1.00 97.19 99 GLU A N 1
ATOM 799 C CA . GLU 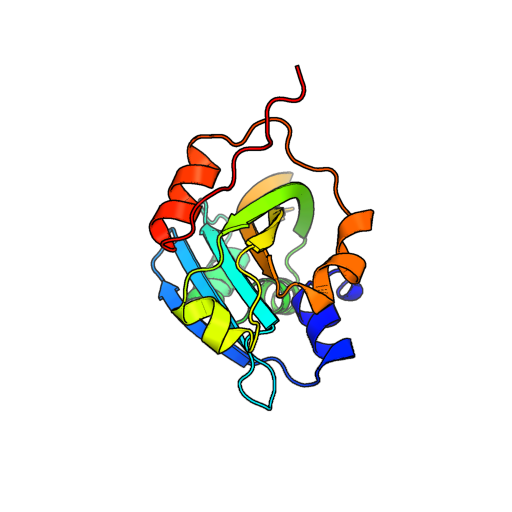A 1 99 ? -15.486 -2.228 10.121 1.00 97.19 99 GLU A CA 1
ATOM 800 C C . GLU A 1 99 ? -14.557 -3.290 9.515 1.00 97.19 99 GLU A C 1
ATOM 802 O O . GLU A 1 99 ? -14.491 -4.412 10.016 1.00 97.19 99 GLU A O 1
ATOM 807 N N . GLY A 1 100 ? -13.775 -2.923 8.491 1.00 97.12 100 GLY A N 1
ATOM 808 C CA . GLY A 1 100 ? -12.802 -3.822 7.864 1.00 97.12 100 GLY A CA 1
ATOM 809 C C . GLY A 1 100 ? -11.690 -4.279 8.813 1.00 97.12 100 GLY A C 1
ATOM 810 O O . GLY A 1 100 ? -11.333 -5.457 8.825 1.00 97.12 100 GLY A O 1
ATOM 811 N N . PHE A 1 101 ? -11.163 -3.371 9.635 1.00 97.62 101 PHE A N 1
ATOM 812 C CA . PHE A 1 101 ? -10.166 -3.667 10.665 1.00 97.62 101 PHE A CA 1
ATOM 813 C C . PHE A 1 101 ? -10.752 -4.406 11.873 1.00 97.62 101 PHE A C 1
ATOM 815 O O . PHE A 1 101 ? -9.981 -4.952 12.655 1.00 97.62 101 PHE A O 1
ATOM 822 N N . LYS A 1 102 ? -12.084 -4.460 12.025 1.00 96.31 102 LYS A N 1
ATOM 823 C CA . LYS A 1 102 ? -12.780 -4.913 13.243 1.00 96.31 102 LYS A CA 1
ATOM 824 C C . LYS A 1 102 ? -12.281 -4.174 14.493 1.00 96.31 102 LYS A C 1
ATOM 826 O O . LYS A 1 102 ? -12.041 -4.785 15.531 1.00 96.31 102 LYS A O 1
ATOM 831 N N . SER A 1 103 ? -12.107 -2.860 14.374 1.00 94.50 103 SER A N 1
ATOM 832 C CA . SER A 1 103 ? -11.560 -2.000 15.425 1.00 94.50 103 SER A CA 1
ATOM 833 C C . SER A 1 103 ? -12.553 -0.909 15.819 1.00 94.50 103 SER A C 1
ATOM 835 O O . SER A 1 103 ? -13.319 -0.431 14.986 1.00 94.50 103 SER A O 1
ATOM 837 N N . THR A 1 104 ? -12.524 -0.507 17.088 1.00 95.56 104 THR A N 1
ATOM 838 C CA . THR A 1 104 ? -13.251 0.663 17.608 1.00 95.56 104 THR A CA 1
ATOM 839 C C . THR A 1 104 ? -12.391 1.926 17.632 1.00 95.56 104 THR A C 1
ATOM 841 O O . THR A 1 104 ? -12.872 2.982 18.030 1.00 95.56 104 THR A O 1
ATOM 844 N N . GLU A 1 105 ? -11.117 1.823 17.247 1.00 96.56 105 GLU A N 1
ATOM 845 C CA . GLU A 1 105 ? -10.180 2.941 17.264 1.00 96.56 105 GLU A CA 1
ATOM 846 C C . GLU A 1 105 ? -10.521 3.971 16.183 1.00 96.56 105 GLU A C 1
ATOM 848 O O . GLU A 1 105 ? -10.823 3.642 15.032 1.00 96.56 105 GLU A O 1
ATOM 853 N N . GLU A 1 106 ? -10.422 5.250 16.539 1.00 96.38 106 GLU A N 1
ATOM 854 C CA . GLU A 1 106 ? -10.693 6.351 15.609 1.00 96.38 106 GLU A CA 1
ATOM 855 C C . GLU A 1 106 ? -9.462 6.762 14.797 1.00 96.38 106 GLU A C 1
ATOM 857 O O . GLU A 1 106 ? -9.590 7.464 13.791 1.00 96.38 106 GLU A O 1
ATOM 862 N N . SER A 1 107 ? -8.267 6.333 15.209 1.00 96.62 107 SER A N 1
ATOM 863 C CA . SER A 1 107 ? -7.012 6.671 14.543 1.00 96.62 107 SER A CA 1
ATOM 864 C C . SER A 1 107 ? -6.019 5.517 14.535 1.00 96.62 107 SER A C 1
ATOM 866 O O . SER A 1 107 ? -6.083 4.617 15.366 1.00 96.62 107 SER A O 1
ATOM 868 N N . THR A 1 108 ? -5.094 5.558 13.582 1.00 96.50 108 THR A N 1
ATOM 869 C CA . THR A 1 108 ? -3.974 4.616 13.496 1.00 96.50 108 THR A CA 1
ATOM 870 C C . THR A 1 108 ? -2.800 5.244 12.745 1.00 96.50 108 THR A C 1
ATOM 872 O O . THR A 1 108 ? -2.858 6.405 12.329 1.00 96.50 108 THR A O 1
ATOM 875 N N . LEU A 1 109 ? -1.727 4.477 12.557 1.00 95.81 109 LEU A N 1
ATOM 876 C CA . LEU A 1 109 ? -0.576 4.870 11.760 1.00 95.81 109 LEU A CA 1
ATOM 877 C C . LEU A 1 109 ? -0.688 4.406 10.304 1.00 95.81 109 LEU A C 1
ATOM 879 O O . LEU A 1 109 ? -1.078 3.276 9.999 1.00 95.81 109 LEU A O 1
ATOM 883 N N . GLY A 1 110 ? -0.271 5.295 9.408 1.00 96.00 110 GLY A N 1
ATOM 884 C CA . GLY A 1 110 ? 0.115 4.988 8.041 1.00 96.00 110 GLY A CA 1
ATOM 885 C C . GLY A 1 110 ? 1.632 5.040 7.893 1.00 96.00 110 GLY A C 1
ATOM 886 O O . GLY A 1 110 ? 2.276 5.957 8.400 1.00 96.00 110 GLY A O 1
ATOM 887 N N . PHE A 1 111 ? 2.208 4.083 7.176 1.00 95.44 111 PHE A N 1
ATOM 888 C CA . PHE A 1 111 ? 3.635 4.047 6.863 1.00 95.44 111 PHE A CA 1
ATOM 889 C C . PHE A 1 111 ? 3.855 4.452 5.416 1.00 95.44 111 PHE A C 1
ATOM 891 O O . PHE A 1 111 ? 3.283 3.857 4.503 1.00 95.44 111 PHE A O 1
ATOM 898 N N . VAL A 1 112 ? 4.686 5.467 5.212 1.00 95.56 112 VAL A N 1
ATOM 899 C CA . VAL A 1 112 ? 5.030 5.995 3.897 1.00 95.56 112 VAL A CA 1
ATOM 900 C C . VAL A 1 112 ? 6.350 5.384 3.456 1.00 95.56 112 VAL A C 1
ATOM 902 O O . VAL A 1 112 ? 7.341 5.405 4.187 1.00 95.56 112 VAL A O 1
ATOM 905 N N . SER A 1 113 ? 6.371 4.838 2.248 1.00 95.19 113 SER A N 1
ATOM 906 C CA . SER A 1 113 ? 7.566 4.254 1.650 1.00 95.19 113 SER A CA 1
ATOM 907 C C . SER A 1 113 ? 7.626 4.512 0.152 1.00 95.19 113 SER A C 1
ATOM 909 O O . SER A 1 113 ? 6.614 4.779 -0.497 1.00 95.19 113 SER A O 1
ATOM 911 N N . GLN A 1 114 ? 8.827 4.413 -0.394 1.00 95.56 114 GLN A N 1
ATOM 912 C CA . GLN A 1 114 ? 9.104 4.481 -1.818 1.00 95.56 114 GLN A CA 1
ATOM 913 C C . GLN A 1 114 ? 9.686 3.154 -2.289 1.00 95.56 114 GLN A C 1
ATOM 915 O O . GLN A 1 114 ? 10.421 2.491 -1.561 1.00 95.56 114 GLN A O 1
ATOM 920 N N . ILE A 1 115 ? 9.343 2.749 -3.507 1.00 95.19 115 ILE A N 1
ATOM 921 C CA . ILE A 1 115 ? 9.976 1.616 -4.178 1.00 95.19 115 ILE A CA 1
ATOM 922 C C . ILE A 1 115 ? 10.805 2.157 -5.326 1.00 95.19 115 ILE A C 1
ATOM 924 O O . ILE A 1 115 ? 10.265 2.704 -6.291 1.00 95.19 115 ILE A O 1
ATOM 928 N N . TRP A 1 116 ? 12.108 1.955 -5.208 1.00 95.06 116 TRP A N 1
ATOM 929 C CA . TRP A 1 116 ? 13.095 2.249 -6.230 1.00 95.06 116 TRP A CA 1
ATOM 930 C C . TRP A 1 116 ? 13.420 0.969 -6.976 1.00 95.06 116 TRP A C 1
ATOM 932 O O . TRP A 1 116 ? 13.717 -0.041 -6.343 1.00 95.06 116 TRP A O 1
ATOM 942 N N . VAL A 1 117 ? 13.347 1.003 -8.301 1.00 94.12 117 VAL A N 1
ATOM 943 C CA . VAL A 1 117 ? 13.759 -0.110 -9.161 1.00 94.12 117 VAL A CA 1
ATOM 944 C C . VAL A 1 117 ? 15.124 0.217 -9.742 1.00 94.12 117 VAL A C 1
ATOM 946 O O . VAL A 1 117 ? 15.326 1.327 -10.240 1.00 94.12 117 VAL A O 1
ATOM 949 N N . ASN A 1 118 ? 16.036 -0.748 -9.676 1.00 90.81 118 ASN A N 1
ATOM 950 C CA . ASN A 1 118 ? 17.332 -0.688 -10.333 1.00 90.81 118 ASN A CA 1
ATOM 951 C C . ASN A 1 118 ? 17.197 -1.331 -11.714 1.00 90.81 118 ASN A C 1
ATOM 953 O O . ASN A 1 118 ? 16.742 -2.470 -11.832 1.00 90.81 118 ASN A O 1
ATOM 957 N N . ASP A 1 119 ? 17.551 -0.589 -12.760 1.00 82.62 119 ASP A N 1
ATOM 958 C CA . ASP A 1 119 ? 17.549 -1.096 -14.129 1.00 82.62 119 ASP A CA 1
ATOM 959 C C . ASP A 1 119 ? 18.976 -1.104 -14.675 1.00 82.62 119 ASP A C 1
ATOM 961 O O . ASP A 1 119 ? 19.517 -0.075 -15.091 1.00 82.62 119 ASP A O 1
ATOM 965 N N . ASP A 1 120 ? 19.570 -2.297 -14.680 1.00 77.75 120 ASP A N 1
ATOM 966 C CA . ASP A 1 120 ? 20.930 -2.536 -15.160 1.00 77.75 120 ASP A CA 1
ATOM 967 C C . ASP A 1 120 ? 21.091 -2.197 -16.648 1.00 77.75 120 ASP A C 1
ATOM 969 O O . ASP A 1 120 ? 22.191 -1.869 -17.091 1.00 77.75 120 ASP A O 1
ATOM 973 N N . THR A 1 121 ? 20.006 -2.217 -17.436 1.00 75.00 121 THR A N 1
ATOM 974 C CA . THR A 1 121 ? 20.074 -1.916 -18.877 1.00 75.00 121 THR A CA 1
ATOM 975 C C . THR A 1 121 ? 20.365 -0.444 -19.151 1.00 75.00 121 THR A C 1
ATOM 977 O O . THR A 1 121 ? 20.971 -0.109 -20.169 1.00 75.00 121 THR A O 1
ATOM 980 N N . ILE A 1 122 ? 19.963 0.434 -18.230 1.00 75.62 122 ILE A N 1
ATOM 981 C CA . I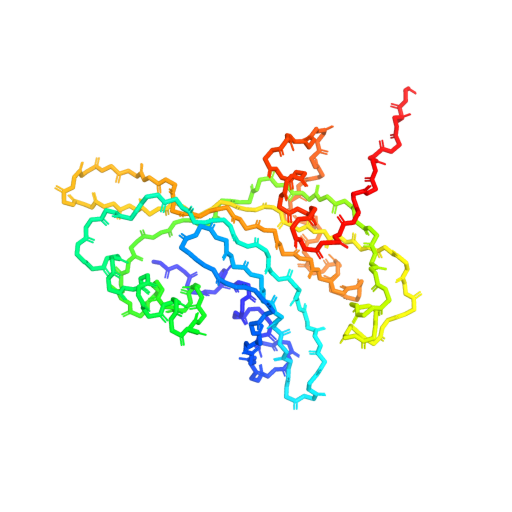LE A 1 122 ? 20.188 1.884 -18.290 1.00 75.62 122 ILE A CA 1
ATOM 982 C C . ILE A 1 122 ? 21.096 2.380 -17.156 1.00 75.62 122 ILE A C 1
ATOM 984 O O . ILE A 1 122 ? 21.283 3.588 -17.014 1.00 75.62 122 ILE A O 1
ATOM 988 N N . ASN A 1 123 ? 21.655 1.452 -16.369 1.00 80.12 123 ASN A N 1
ATOM 989 C CA . ASN A 1 123 ? 22.516 1.680 -15.210 1.00 80.12 123 ASN A CA 1
ATOM 990 C C . ASN A 1 123 ? 22.006 2.810 -14.297 1.00 80.12 123 ASN A C 1
ATOM 992 O O . ASN A 1 123 ? 22.752 3.714 -13.911 1.00 80.12 123 ASN A O 1
ATOM 996 N N . THR A 1 124 ? 20.700 2.815 -14.013 1.00 85.75 124 THR A N 1
ATOM 997 C CA . THR A 1 124 ? 20.084 3.845 -13.174 1.00 85.75 124 THR A CA 1
ATOM 998 C C . THR A 1 124 ? 18.954 3.289 -12.318 1.00 85.75 124 THR A C 1
ATOM 1000 O O . THR A 1 124 ? 18.248 2.356 -12.706 1.00 85.75 124 THR A O 1
ATOM 1003 N N . SER A 1 125 ? 18.776 3.896 -11.147 1.00 91.12 125 SER A N 1
ATOM 1004 C CA . SER A 1 125 ? 17.644 3.647 -10.262 1.00 91.12 125 SER A CA 1
ATOM 1005 C C . SER A 1 125 ? 16.570 4.697 -10.508 1.00 91.12 125 SER A C 1
ATOM 1007 O O . SER A 1 125 ? 16.861 5.889 -10.626 1.00 91.12 125 SER A O 1
ATOM 1009 N N . PHE A 1 126 ? 15.309 4.281 -10.545 1.00 93.19 126 PHE A N 1
ATOM 1010 C CA . PHE A 1 126 ? 14.191 5.212 -10.651 1.00 93.19 126 PHE A CA 1
ATOM 1011 C C . PHE A 1 126 ? 13.067 4.860 -9.688 1.00 93.19 126 PHE A C 1
ATOM 1013 O O . PHE A 1 126 ? 12.853 3.702 -9.324 1.00 93.19 126 PHE A O 1
ATOM 1020 N N . LEU A 1 127 ? 12.337 5.895 -9.278 1.00 94.94 127 LEU A N 1
ATOM 1021 C CA . LEU A 1 127 ? 11.180 5.754 -8.413 1.00 94.94 127 LEU A CA 1
ATOM 1022 C C . LEU A 1 127 ? 10.048 5.096 -9.205 1.00 94.94 127 LEU A C 1
ATOM 1024 O O . LEU A 1 127 ? 9.527 5.680 -10.152 1.00 94.94 127 LEU A O 1
ATOM 1028 N N . PHE A 1 128 ? 9.674 3.882 -8.815 1.00 95.62 128 PHE A N 1
ATOM 1029 C CA . PHE A 1 128 ? 8.586 3.132 -9.434 1.00 95.62 128 PHE A CA 1
ATOM 1030 C C . PHE A 1 128 ? 7.246 3.423 -8.758 1.00 95.62 128 PHE A C 1
ATOM 1032 O O . PHE A 1 128 ? 6.227 3.597 -9.434 1.00 95.62 128 PHE A O 1
ATOM 1039 N N . SER A 1 129 ? 7.233 3.501 -7.424 1.00 96.81 129 SER A N 1
ATOM 1040 C CA . SER A 1 129 ? 6.004 3.789 -6.686 1.00 96.81 129 SER A CA 1
ATOM 1041 C C . SER A 1 129 ? 6.226 4.462 -5.338 1.00 96.81 129 SER A C 1
ATOM 1043 O O . SER A 1 129 ? 7.190 4.160 -4.642 1.00 96.81 129 SER A O 1
ATOM 1045 N N . GLU A 1 130 ? 5.259 5.279 -4.934 1.00 97.25 130 GLU A N 1
ATOM 1046 C CA . GLU A 1 130 ? 5.060 5.733 -3.553 1.00 97.25 130 GLU A CA 1
ATOM 1047 C C . GLU A 1 130 ? 3.915 4.931 -2.930 1.00 97.25 130 GLU A C 1
ATOM 1049 O O . GLU A 1 130 ? 2.899 4.695 -3.586 1.00 97.25 130 GLU A O 1
ATOM 1054 N N . ILE A 1 131 ? 4.063 4.513 -1.674 1.00 97.12 131 ILE A N 1
ATOM 1055 C CA . ILE A 1 131 ? 3.093 3.669 -0.973 1.00 97.12 131 ILE A CA 1
ATOM 1056 C C . ILE A 1 131 ? 2.806 4.244 0.410 1.00 97.12 131 ILE A C 1
ATOM 1058 O O . ILE A 1 131 ? 3.731 4.559 1.155 1.00 97.12 131 ILE A O 1
ATOM 1062 N N . ILE A 1 132 ? 1.524 4.305 0.764 1.00 97.44 132 ILE A N 1
ATOM 1063 C CA . ILE A 1 132 ? 1.039 4.510 2.128 1.00 97.44 132 ILE A CA 1
ATOM 1064 C C . ILE A 1 132 ? 0.359 3.215 2.581 1.00 97.44 132 ILE A C 1
ATOM 1066 O O . ILE A 1 132 ? -0.629 2.798 1.978 1.00 97.44 132 ILE A O 1
ATOM 1070 N N . GLU A 1 133 ? 0.877 2.578 3.626 1.00 97.19 133 GLU A N 1
ATOM 1071 C CA . GLU A 1 133 ? 0.304 1.377 4.247 1.00 97.19 133 GLU A CA 1
ATOM 1072 C C . GLU A 1 133 ? -0.334 1.764 5.584 1.00 97.19 133 GLU A C 1
ATOM 1074 O O . GLU A 1 133 ? 0.370 2.013 6.559 1.00 97.19 133 GLU A O 1
ATOM 1079 N N . ILE A 1 134 ? -1.664 1.838 5.628 1.00 97.62 134 ILE A N 1
ATOM 1080 C CA . ILE A 1 134 ? -2.437 2.084 6.851 1.00 97.62 134 ILE A CA 1
ATOM 1081 C C . ILE A 1 134 ? -2.782 0.734 7.465 1.00 97.62 134 ILE A C 1
ATOM 1083 O O . ILE A 1 134 ? -3.364 -0.122 6.794 1.00 97.62 134 ILE A O 1
ATOM 1087 N N . ILE A 1 135 ? -2.427 0.544 8.730 1.00 96.50 135 ILE A N 1
ATOM 1088 C CA . ILE A 1 135 ? -2.571 -0.737 9.429 1.00 96.50 135 ILE A CA 1
ATOM 1089 C C . ILE A 1 135 ? -3.542 -0.614 10.609 1.00 96.50 135 ILE A C 1
ATOM 1091 O O . ILE A 1 135 ? -3.733 0.488 11.121 1.00 96.50 135 ILE A O 1
ATOM 1095 N N . PRO A 1 136 ? -4.168 -1.709 11.057 1.00 95.62 136 PRO A N 1
ATOM 1096 C CA . PRO A 1 136 ? -4.954 -1.702 12.280 1.00 95.62 136 PRO A CA 1
ATOM 1097 C C . PRO A 1 136 ? -4.055 -1.483 13.509 1.00 95.62 136 PRO A C 1
ATOM 1099 O O . PRO A 1 136 ? -2.861 -1.801 13.491 1.00 95.62 136 PRO A O 1
ATOM 1102 N N . THR A 1 137 ? -4.622 -0.911 14.571 1.00 92.56 137 THR A N 1
ATOM 1103 C CA . THR A 1 137 ? -3.869 -0.445 15.745 1.00 92.56 137 THR A CA 1
ATOM 1104 C C . THR A 1 137 ? -3.122 -1.574 16.451 1.00 92.56 137 THR A C 1
ATOM 1106 O O . THR A 1 137 ? -1.993 -1.362 16.888 1.00 92.56 137 THR A O 1
ATOM 1109 N N . GLU A 1 138 ? -3.667 -2.797 16.480 1.00 92.19 138 GLU A N 1
ATOM 1110 C CA . GLU A 1 138 ? -2.979 -3.947 17.082 1.00 92.19 138 GLU A CA 1
ATOM 1111 C C . GLU A 1 138 ? -1.662 -4.314 16.380 1.00 92.19 138 GLU A C 1
ATOM 1113 O O . GLU A 1 138 ? -0.831 -5.014 16.953 1.00 92.19 138 GLU A O 1
ATOM 1118 N N . LEU A 1 139 ? -1.447 -3.836 15.149 1.00 91.25 139 LEU A N 1
ATOM 1119 C CA . LEU A 1 139 ? -0.205 -4.045 14.412 1.00 91.25 139 LEU A CA 1
ATOM 1120 C C . LEU A 1 139 ? 0.805 -2.912 14.590 1.00 91.25 139 LEU A C 1
ATOM 1122 O O . LEU A 1 139 ? 1.959 -3.097 14.217 1.00 91.25 139 LEU A O 1
ATOM 1126 N N . VAL A 1 140 ? 0.432 -1.761 15.154 1.00 87.44 140 VAL A N 1
ATOM 1127 C CA . VAL A 1 140 ? 1.306 -0.575 15.226 1.00 87.44 140 VAL A CA 1
ATOM 1128 C C . VAL A 1 140 ? 2.648 -0.877 15.888 1.00 87.44 140 VAL A C 1
ATOM 1130 O O . VAL A 1 140 ? 3.695 -0.495 15.358 1.00 87.44 140 VAL A O 1
ATOM 1133 N N . ASP A 1 141 ? 2.648 -1.632 16.982 1.00 83.69 141 ASP A N 1
ATOM 1134 C CA . ASP A 1 141 ? 3.864 -1.961 17.727 1.00 83.69 141 ASP A CA 1
ATOM 1135 C C . ASP A 1 141 ? 4.869 -2.793 16.918 1.00 83.69 141 ASP A C 1
ATOM 1137 O O . ASP A 1 141 ? 6.081 -2.637 17.084 1.00 83.69 141 ASP A O 1
ATOM 1141 N N . ASN A 1 142 ? 4.392 -3.582 15.952 1.00 82.12 142 ASN A N 1
ATOM 1142 C CA . ASN A 1 142 ? 5.238 -4.399 15.080 1.00 82.12 142 ASN A CA 1
ATOM 1143 C C . ASN A 1 142 ? 5.992 -3.554 14.031 1.00 82.12 142 ASN A C 1
ATOM 1145 O O . ASN A 1 142 ? 6.928 -4.046 13.385 1.00 82.12 142 ASN A O 1
ATOM 1149 N N . TYR A 1 143 ? 5.588 -2.29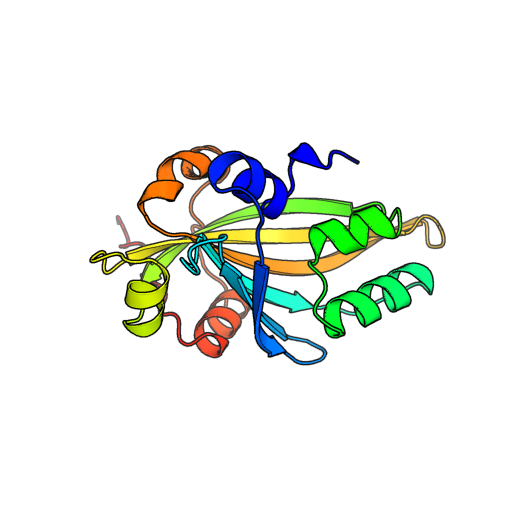3 13.840 1.00 77.25 143 TYR A N 1
ATOM 1150 C CA . TYR A 1 143 ? 6.108 -1.407 12.795 1.00 77.25 143 TYR A CA 1
ATOM 1151 C C . TYR A 1 143 ? 6.655 -0.075 13.324 1.00 77.25 143 TYR A C 1
ATOM 1153 O O . TYR A 1 143 ? 7.515 0.508 12.664 1.00 77.25 143 TYR A O 1
ATOM 1161 N N . LYS A 1 144 ? 6.245 0.393 14.512 1.00 72.44 144 LYS A N 1
ATOM 1162 C CA . LYS A 1 144 ? 6.626 1.715 15.052 1.00 72.44 144 LYS A CA 1
ATOM 1163 C C . LYS A 1 144 ? 8.136 1.928 15.182 1.00 72.44 144 LYS A C 1
ATOM 1165 O O . LYS A 1 144 ? 8.619 3.034 14.997 1.00 72.44 144 LYS A O 1
ATOM 1170 N N . HIS A 1 145 ? 8.894 0.866 15.447 1.00 70.06 145 HIS A N 1
ATOM 1171 C CA . HIS A 1 145 ? 10.352 0.942 15.591 1.00 70.06 145 HIS A CA 1
ATOM 1172 C C . HIS A 1 145 ? 11.099 1.004 14.253 1.00 70.06 145 HIS A C 1
ATOM 1174 O O . HIS A 1 145 ? 12.318 1.153 14.241 1.00 70.06 145 HIS A O 1
ATOM 1180 N N . LYS A 1 146 ? 10.392 0.858 13.127 1.00 74.31 146 LYS A N 1
ATOM 1181 C CA . LYS A 1 146 ? 11.005 0.782 11.798 1.00 74.31 146 LYS A CA 1
ATOM 1182 C C . LYS A 1 146 ? 11.127 2.143 11.119 1.00 74.31 146 LYS A C 1
ATOM 1184 O O . LYS A 1 146 ? 11.896 2.253 10.169 1.00 74.31 146 LYS A O 1
ATOM 1189 N N . VAL A 1 147 ? 10.364 3.154 11.550 1.00 83.25 147 VAL A N 1
ATOM 1190 C CA . VAL A 1 147 ? 10.345 4.464 10.885 1.00 83.25 147 VAL A CA 1
ATOM 1191 C C . VAL A 1 147 ? 9.951 5.596 11.828 1.00 83.25 147 VAL A C 1
ATOM 1193 O O . VAL A 1 147 ? 9.053 5.440 12.652 1.00 83.25 147 VAL A O 1
ATOM 1196 N N . ASN A 1 148 ? 10.589 6.754 11.658 1.00 89.06 148 ASN A N 1
ATOM 1197 C CA . ASN A 1 148 ? 10.269 7.967 12.407 1.00 89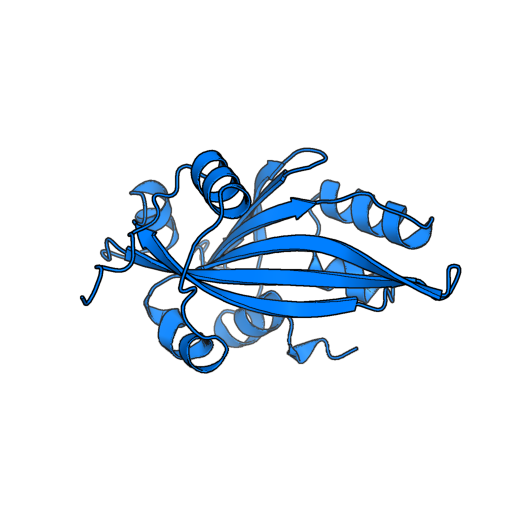.06 148 ASN A CA 1
ATOM 1198 C C . ASN A 1 148 ? 8.999 8.650 11.861 1.00 89.06 148 ASN A C 1
ATOM 1200 O O . ASN A 1 148 ? 8.738 8.573 10.656 1.00 89.06 148 ASN A O 1
ATOM 1204 N N . PRO A 1 149 ? 8.236 9.370 12.703 1.00 90.88 149 PRO A N 1
ATOM 1205 C CA . PRO A 1 149 ? 7.149 10.226 12.237 1.00 90.88 149 PRO A CA 1
ATOM 1206 C C . PRO A 1 149 ? 7.636 11.293 11.253 1.00 90.88 149 PRO A C 1
ATOM 1208 O O . PRO A 1 149 ? 8.688 11.907 11.453 1.00 90.88 149 PRO A O 1
ATOM 1211 N N . LEU A 1 150 ? 6.851 11.543 10.204 1.00 89.94 150 LEU A N 1
ATOM 1212 C CA . LEU A 1 150 ? 7.107 12.647 9.285 1.00 89.94 150 LEU A CA 1
ATOM 1213 C C . LEU A 1 150 ? 6.861 13.983 9.986 1.00 89.94 150 LEU A C 1
ATOM 1215 O O . LEU A 1 150 ? 5.770 14.244 10.486 1.00 89.94 150 LEU A O 1
ATOM 1219 N N . GLN A 1 151 ? 7.870 14.853 9.957 1.00 86.12 151 GLN A N 1
ATOM 1220 C CA . GLN A 1 151 ? 7.773 16.216 10.491 1.00 86.12 151 GLN A CA 1
ATOM 1221 C C . GLN A 1 151 ? 6.842 17.096 9.648 1.00 86.12 151 GLN A C 1
ATOM 1223 O O . GLN A 1 151 ? 6.186 17.999 10.161 1.00 86.12 151 GLN A O 1
ATOM 1228 N N . GLN A 1 152 ? 6.786 16.840 8.340 1.00 86.06 152 GLN A N 1
ATOM 1229 C CA . GLN A 1 152 ? 5.920 17.539 7.400 1.00 86.06 152 GLN A CA 1
ATOM 1230 C C . GLN A 1 152 ? 5.357 16.544 6.389 1.00 86.06 152 GLN A C 1
ATOM 1232 O O . GLN A 1 152 ? 6.071 15.671 5.896 1.00 86.06 152 GLN A O 1
ATOM 1237 N N . VAL A 1 153 ? 4.072 16.695 6.075 1.00 87.38 153 VAL A N 1
ATOM 1238 C CA . VAL A 1 153 ? 3.391 15.904 5.050 1.00 87.38 153 VAL A CA 1
ATOM 1239 C C . VAL A 1 153 ? 3.176 16.794 3.837 1.00 87.38 153 VAL A C 1
ATOM 1241 O O . VAL A 1 153 ? 2.519 17.830 3.928 1.00 87.38 153 VAL A O 1
ATOM 1244 N N . ASP A 1 154 ? 3.752 16.408 2.703 1.00 90.25 154 ASP A N 1
ATOM 1245 C CA . ASP A 1 154 ? 3.667 17.199 1.483 1.00 90.25 154 ASP A CA 1
ATOM 1246 C C . ASP A 1 154 ? 2.299 17.062 0.778 1.00 90.25 154 ASP A C 1
ATOM 1248 O O . ASP A 1 154 ? 1.471 16.188 1.067 1.00 90.25 154 ASP A O 1
ATOM 1252 N N . ASN A 1 155 ? 2.056 17.928 -0.210 1.00 91.69 155 ASN A N 1
ATOM 1253 C CA . ASN A 1 155 ? 0.815 17.915 -0.993 1.00 91.69 155 ASN A CA 1
ATOM 1254 C C . ASN A 1 155 ? 0.605 16.599 -1.762 1.00 91.69 155 ASN A C 1
ATOM 1256 O O . ASN A 1 155 ? -0.530 16.238 -2.086 1.00 91.69 155 ASN A O 1
ATOM 1260 N N . LYS A 1 156 ? 1.688 15.875 -2.065 1.00 92.06 156 LYS A N 1
ATOM 1261 C CA . LYS A 1 156 ? 1.655 14.613 -2.803 1.00 92.06 156 LYS A CA 1
ATOM 1262 C C . LYS A 1 156 ? 1.046 13.505 -1.952 1.00 92.06 156 LYS A C 1
ATOM 1264 O O . LYS A 1 156 ? 0.161 12.813 -2.460 1.00 92.06 156 LYS A O 1
ATOM 1269 N N . ILE A 1 157 ? 1.470 13.362 -0.697 1.00 91.94 157 ILE A N 1
ATOM 1270 C CA . ILE A 1 157 ? 0.907 12.410 0.269 1.00 91.94 157 ILE A CA 1
ATOM 1271 C C . ILE A 1 157 ? -0.536 12.800 0.600 1.00 91.94 157 ILE A C 1
ATOM 1273 O O . ILE A 1 157 ? -1.430 11.955 0.538 1.00 91.94 157 ILE A O 1
ATOM 1277 N N . MET A 1 158 ? -0.796 14.089 0.847 1.00 93.56 158 MET A N 1
ATOM 1278 C CA . MET A 1 158 ? -2.151 14.588 1.119 1.00 93.56 158 MET A CA 1
ATOM 1279 C C . MET A 1 158 ? -3.134 14.258 -0.011 1.00 93.56 158 MET A C 1
ATOM 1281 O O . MET A 1 158 ? -4.267 13.846 0.241 1.00 93.56 158 MET A O 1
ATOM 1285 N N . SER A 1 159 ? -2.698 14.392 -1.267 1.00 94.50 159 SER A N 1
ATOM 1286 C CA . SER A 1 159 ? -3.505 14.017 -2.429 1.00 94.50 159 SER A CA 1
ATOM 1287 C C . SER A 1 159 ? -3.857 12.526 -2.431 1.00 94.50 159 SER A C 1
ATOM 1289 O O . SER A 1 159 ? -4.998 12.192 -2.738 1.00 94.50 159 SER A O 1
ATOM 1291 N N . LEU A 1 160 ? -2.935 11.636 -2.052 1.00 94.81 160 LEU A N 1
ATOM 1292 C CA . LEU A 1 160 ? -3.205 10.194 -1.993 1.00 94.81 160 LEU A CA 1
ATOM 1293 C C . LEU A 1 160 ? -4.197 9.830 -0.890 1.00 94.81 160 LEU A C 1
ATOM 1295 O O . LEU A 1 160 ? -5.113 9.043 -1.127 1.00 94.81 160 LEU A O 1
ATOM 1299 N N . LEU A 1 161 ? -4.061 10.437 0.289 1.00 96.38 161 LEU A N 1
ATOM 1300 C CA . LEU A 1 161 ? -5.011 10.238 1.385 1.00 96.38 161 LEU A CA 1
ATOM 1301 C C . LEU A 1 161 ? -6.420 10.684 0.980 1.00 96.38 161 LEU A C 1
ATOM 1303 O O . LEU A 1 161 ? -7.386 9.950 1.187 1.00 96.38 161 LEU A O 1
ATOM 1307 N N . LYS A 1 162 ? -6.536 11.835 0.305 1.00 96.25 162 LYS A N 1
ATOM 1308 C CA . LYS A 1 162 ? -7.816 12.344 -0.204 1.00 96.25 162 LYS A CA 1
ATOM 1309 C C . LYS A 1 162 ? -8.474 11.385 -1.199 1.00 96.25 162 LYS A C 1
ATOM 1311 O O . LYS A 1 162 ? -9.679 11.160 -1.116 1.00 96.25 162 LYS A O 1
ATOM 1316 N N . GLU A 1 163 ? -7.699 10.790 -2.105 1.00 95.50 163 GLU A N 1
ATOM 1317 C CA . GLU A 1 163 ? -8.191 9.786 -3.062 1.00 95.50 163 GLU A CA 1
ATOM 1318 C C . GLU A 1 163 ? -8.772 8.544 -2.368 1.00 95.50 163 GLU A C 1
ATOM 1320 O O . GLU A 1 163 ? -9.735 7.953 -2.861 1.00 95.50 163 GLU A O 1
ATOM 1325 N N . ALA A 1 164 ? -8.224 8.186 -1.205 1.00 95.62 164 ALA A N 1
ATOM 1326 C CA . ALA A 1 164 ? -8.697 7.093 -0.360 1.00 95.62 164 ALA A CA 1
ATOM 1327 C C . ALA A 1 164 ? -9.749 7.513 0.682 1.00 95.62 164 ALA A C 1
ATOM 1329 O O . ALA A 1 164 ? -10.198 6.671 1.457 1.00 95.62 164 ALA A O 1
ATOM 1330 N N . LYS A 1 165 ? -10.157 8.792 0.703 1.00 96.50 165 LYS A N 1
ATOM 1331 C CA . LYS A 1 165 ? -11.039 9.373 1.732 1.00 96.50 165 LYS A CA 1
ATOM 1332 C C . LYS A 1 165 ? -10.511 9.139 3.156 1.00 96.50 165 LYS A C 1
ATOM 1334 O O . LYS A 1 165 ? -11.282 8.850 4.068 1.00 96.50 165 LYS A O 1
ATOM 1339 N N . ILE A 1 166 ? -9.194 9.241 3.320 1.00 97.31 166 ILE A N 1
ATOM 1340 C CA . ILE A 1 166 ? -8.500 9.177 4.604 1.00 97.31 166 ILE A CA 1
ATOM 1341 C C . ILE A 1 166 ? -8.128 10.596 5.027 1.00 97.31 166 ILE A C 1
ATOM 1343 O O . ILE A 1 166 ? -7.617 11.380 4.227 1.00 97.31 166 ILE A O 1
ATOM 1347 N N . GLU A 1 167 ? -8.377 10.922 6.290 1.00 96.12 167 GLU A N 1
ATOM 1348 C CA . GLU A 1 167 ? -8.026 12.218 6.868 1.00 96.12 167 GLU A CA 1
ATOM 1349 C C . GLU A 1 167 ? -6.701 12.100 7.628 1.00 96.12 167 GLU A C 1
ATOM 1351 O O . GLU A 1 167 ? -6.525 11.205 8.456 1.00 96.12 167 GLU A O 1
ATOM 1356 N N . LEU A 1 168 ? -5.763 13.006 7.347 1.00 94.94 168 LEU A N 1
ATOM 1357 C CA . LEU A 1 168 ? -4.531 13.136 8.121 1.00 94.94 168 LEU A CA 1
ATOM 1358 C C . LEU A 1 168 ? -4.849 13.793 9.469 1.00 94.94 168 LEU A C 1
ATOM 1360 O O . LEU A 1 168 ? -5.471 14.857 9.501 1.00 94.94 168 LEU A O 1
ATOM 1364 N N . ILE A 1 169 ? -4.356 13.211 10.560 1.00 92.56 169 ILE A N 1
ATOM 1365 C CA . ILE A 1 169 ? -4.282 13.897 11.850 1.00 92.56 169 ILE A CA 1
ATOM 1366 C C . ILE A 1 169 ? -2.974 14.676 11.827 1.00 92.56 169 ILE A C 1
ATOM 1368 O O . ILE A 1 169 ? -1.892 14.093 11.735 1.00 92.56 169 ILE A O 1
ATOM 1372 N N . LYS A 1 170 ? -3.072 16.008 11.806 1.00 79.62 170 LYS A N 1
ATOM 1373 C CA . LYS A 1 170 ? -1.875 16.848 11.849 1.00 79.62 170 LYS A CA 1
ATOM 1374 C C . LYS A 1 170 ? -1.144 16.540 13.155 1.00 79.62 170 LYS A C 1
ATOM 1376 O O . LYS A 1 170 ? -1.820 16.484 14.180 1.00 79.62 170 LYS A O 1
ATOM 1381 N N . PRO A 1 171 ? 0.185 16.341 13.135 1.00 65.75 171 PRO A N 1
ATOM 1382 C CA . PRO A 1 171 ? 0.929 16.298 14.380 1.00 65.75 171 PRO A CA 1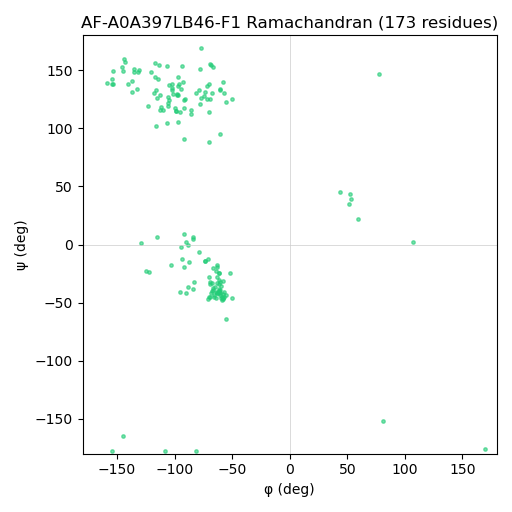
ATOM 1383 C C . PRO A 1 171 ? 0.627 17.607 15.103 1.00 65.75 171 PRO A C 1
ATOM 1385 O O . PRO A 1 171 ? 0.789 18.680 14.511 1.00 65.75 171 PRO A O 1
ATOM 1388 N N . ASP A 1 172 ? 0.105 17.515 16.327 1.00 56.28 172 ASP A N 1
ATOM 1389 C CA . ASP A 1 172 ? -0.063 18.692 17.164 1.00 56.28 172 ASP A CA 1
ATOM 1390 C C . ASP A 1 172 ? 1.284 19.411 17.166 1.00 56.28 172 ASP A C 1
ATOM 1392 O O . ASP A 1 172 ? 2.327 18.792 17.398 1.00 56.28 172 ASP A O 1
ATOM 1396 N N . HIS A 1 173 ? 1.284 20.695 16.804 1.00 40.16 173 HIS A N 1
ATOM 1397 C CA . HIS A 1 173 ? 2.469 21.518 16.955 1.00 40.16 173 HIS A CA 1
ATOM 1398 C C . HIS A 1 173 ? 2.789 21.535 18.448 1.00 40.16 173 HIS A C 1
ATOM 1400 O O . HIS A 1 173 ? 2.215 22.314 19.204 1.00 40.16 173 HIS A O 1
ATOM 1406 N N . VAL A 1 174 ? 3.677 20.644 18.878 1.00 34.97 174 VAL A N 1
ATOM 1407 C CA . VAL A 1 174 ? 4.397 20.806 20.131 1.00 34.97 174 VAL A CA 1
ATOM 1408 C C . VAL A 1 174 ? 5.354 21.963 19.859 1.00 34.97 174 VAL A C 1
ATOM 1410 O O . VAL A 1 174 ? 6.430 21.766 19.296 1.00 34.97 174 VAL A O 1
ATOM 1413 N N . ILE A 1 175 ? 4.855 23.179 20.097 1.00 32.66 175 ILE A N 1
ATOM 1414 C CA . ILE A 1 175 ? 5.634 24.422 20.115 1.00 32.66 175 ILE A CA 1
ATOM 1415 C C . ILE A 1 175 ? 6.540 24.386 21.343 1.00 32.66 175 ILE A C 1
ATOM 1417 O O . ILE A 1 175 ? 6.024 24.031 22.428 1.00 32.66 175 ILE A O 1
#

Mean predicted aligned error: 4.39 Å

Foldseek 3Di:
DDLCPDPLNVVCVVANDWDWDWPDDDPFWTWIFTAGPVQATFKTKIKGFDDADDPLSVVLSVVVRVPDDNSVSCVVSVWDKDKAWDAKFKWAQDPVNCVSNVHPDRIFIWTWIWIWTQDPVVRDIDTGMIMIITGRHVCCVVCVVPHHHDPDDDPVNVVRCVVVVMGTDPDPPPD

Nearest PDB structures (foldseek):
  2nwi-assembly3_F  TM=7.493E-01  e=7.341E-05  Archaeoglobus fulgidus
  8r9s-assembly1_A  TM=4.122E-01  e=1.305E+00  Homo sapiens
  5egl-assembly1_A  TM=2.746E-01  e=3.435E-01  Staphylococcus aureus subsp. aureus Mu50
  3sps-assembly1_B  TM=2.363E-01  e=3.840E-01  Halalkalibacterium halodurans C-125
  3lm0-assembly1_A  TM=3.423E-01  e=3.752E+00  Homo sapiens

Sequence (175 aa):
MNRENLHTHTLEKLFGSIKLNILKQNKTIRIVQLEDETSQVRTLAIVRFFDVKGQTLKEAYAKILKGSLLGKTLCEFNIDFNKEPIGSIQVKIPKWLQEGFKSTEESTLGFVSQIWVNDDTINTSFLFSEIIEIIPTELVDNYKHKVNPLQQVDNKIMSLLKEAKIELIKPDHVI

Radius of gyration: 15.92 Å; Cα contacts (8 Å, |Δi|>4): 320; chains: 1; bounding box: 39×41×41 Å

Secondary structure (DSSP, 8-state):
--GGG-HHHHHHHHHSS-EEEEEEE-SSEEEEEEE-TT--EEEEEEEEE----SHHHHHHHHHHHTT--HHHHHHHTT--EEEEEEEEEEEE--HHHHHHHT---SEEEEEEEEEEEEETTTTEEEEEEEEEEE--GGGGGGTGGG-PBPS---HHHHHHHHHTTPEE-PPP---

Solvent-accessible surface area (backbone atoms only — not comparable to full-atom values): 9893 Å² total; per-residue (Å²): 132,74,68,78,76,37,66,67,51,51,47,33,75,76,56,43,64,71,46,76,44,80,79,44,76,63,92,45,42,39,33,30,38,34,21,34,81,84,65,41,34,59,29,44,38,41,35,38,47,50,81,76,66,64,71,70,52,43,51,39,49,53,45,35,76,73,64,47,58,63,71,62,38,38,58,72,69,69,54,51,63,46,79,48,78,74,17,30,46,45,29,42,47,46,68,74,53,21,63,36,45,72,47,90,58,59,55,34,51,27,39,34,31,37,34,35,36,53,38,78,93,74,72,46,74,45,67,40,31,43,37,36,42,34,38,44,63,93,52,43,80,84,49,56,88,78,47,57,71,52,92,71,84,53,74,70,60,52,50,52,32,54,77,68,68,40,47,76,50,74,78,76,80,84,120

pLDDT: mean 90.94, std 10.95, range [32.66, 98.5]